Protein AF-A0A9Q5WB78-F1 (afdb_monomer)

Structure (mmCIF, N/CA/C/O backbone):
data_AF-A0A9Q5WB78-F1
#
_entry.id   AF-A0A9Q5WB78-F1
#
loop_
_atom_site.group_PDB
_atom_site.id
_atom_site.type_symbol
_atom_site.label_atom_id
_atom_site.label_alt_id
_atom_site.label_comp_id
_atom_site.label_asym_id
_atom_site.label_entity_id
_atom_site.label_seq_id
_atom_site.pdbx_PDB_ins_code
_atom_site.Cartn_x
_atom_site.Cartn_y
_atom_site.Cartn_z
_atom_site.occupancy
_atom_site.B_iso_or_equiv
_atom_site.auth_seq_id
_atom_site.auth_comp_id
_atom_site.auth_asym_id
_atom_site.auth_atom_id
_atom_site.pdbx_PDB_model_num
ATOM 1 N N . GLU A 1 1 ? 43.953 3.027 -68.899 1.00 58.19 1 GLU A N 1
ATOM 2 C CA . GLU A 1 1 ? 44.060 1.633 -69.365 1.00 58.19 1 GLU A CA 1
ATOM 3 C C . GLU A 1 1 ? 43.853 0.722 -68.166 1.00 58.19 1 GLU A C 1
ATOM 5 O O . GLU A 1 1 ? 44.467 0.975 -67.131 1.00 58.19 1 GLU A O 1
ATOM 10 N N . VAL A 1 2 ? 42.941 -0.249 -68.250 1.00 65.06 2 VAL A N 1
ATOM 11 C CA . VAL A 1 2 ? 42.710 -1.210 -67.164 1.00 65.06 2 VAL A CA 1
ATOM 12 C C . VAL A 1 2 ? 43.065 -2.607 -67.658 1.00 65.06 2 VAL A C 1
ATOM 14 O O . VAL A 1 2 ? 42.627 -3.029 -68.724 1.00 65.06 2 VAL A O 1
ATOM 17 N N . SER A 1 3 ? 43.889 -3.309 -66.881 1.00 72.62 3 SER A N 1
ATOM 18 C CA . SER A 1 3 ? 44.459 -4.609 -67.235 1.00 72.62 3 SER A CA 1
ATOM 19 C C . SER A 1 3 ? 44.149 -5.649 -66.162 1.00 72.62 3 SER A C 1
ATOM 21 O O . SER A 1 3 ? 44.324 -5.392 -64.969 1.00 72.62 3 SER A O 1
ATOM 23 N N . ILE A 1 4 ? 43.743 -6.850 -66.575 1.00 73.50 4 ILE A N 1
ATOM 24 C CA . ILE A 1 4 ? 43.536 -7.992 -65.676 1.00 73.50 4 ILE A CA 1
ATOM 25 C C . ILE A 1 4 ? 44.743 -8.920 -65.774 1.00 73.50 4 ILE A C 1
ATOM 27 O O . ILE A 1 4 ? 45.166 -9.291 -66.868 1.00 73.50 4 ILE A O 1
ATOM 31 N N . ARG A 1 5 ? 45.284 -9.337 -64.624 1.00 77.38 5 ARG A N 1
ATOM 32 C CA . ARG A 1 5 ? 46.349 -10.343 -64.574 1.00 77.38 5 ARG A CA 1
ATOM 33 C C . ARG A 1 5 ? 45.758 -11.754 -64.651 1.00 77.38 5 ARG A C 1
ATOM 35 O O . ARG A 1 5 ? 45.180 -12.234 -63.678 1.00 77.38 5 ARG A O 1
ATOM 42 N N . GLU A 1 6 ? 45.982 -12.441 -65.765 1.00 75.50 6 GLU A N 1
ATOM 43 C CA . GLU A 1 6 ? 45.670 -13.862 -65.969 1.00 75.50 6 GLU A CA 1
ATOM 44 C C . GLU A 1 6 ? 46.955 -14.624 -66.310 1.00 75.50 6 GLU A C 1
ATOM 46 O O . GLU A 1 6 ? 47.695 -14.232 -67.209 1.00 75.50 6 GLU A O 1
ATOM 51 N N . ASN A 1 7 ? 47.242 -15.721 -65.596 1.00 67.44 7 ASN A N 1
ATOM 52 C CA . ASN A 1 7 ? 48.352 -16.639 -65.906 1.00 67.44 7 ASN A CA 1
ATOM 53 C C . ASN A 1 7 ? 49.697 -15.943 -66.197 1.00 67.44 7 ASN A C 1
ATOM 55 O O . ASN A 1 7 ? 50.371 -16.236 -67.179 1.00 67.44 7 ASN A O 1
ATOM 59 N N . ASN A 1 8 ? 50.091 -15.011 -65.324 1.00 78.44 8 ASN A N 1
ATOM 60 C CA . ASN A 1 8 ? 51.334 -14.237 -65.437 1.00 78.44 8 ASN A CA 1
ATOM 61 C C . ASN A 1 8 ? 51.421 -13.282 -66.650 1.00 78.44 8 ASN A C 1
ATOM 63 O O . ASN A 1 8 ? 52.498 -12.764 -66.929 1.00 78.44 8 ASN A O 1
ATOM 67 N N . SER A 1 9 ? 50.292 -13.004 -67.306 1.00 74.44 9 SER A N 1
ATOM 68 C CA . SER A 1 9 ? 50.133 -12.018 -68.382 1.00 74.44 9 SER A CA 1
ATOM 69 C C . SER A 1 9 ? 49.067 -10.978 -68.018 1.00 74.44 9 SER A C 1
ATOM 71 O O . SER A 1 9 ? 48.211 -11.241 -67.171 1.00 74.44 9 SER A O 1
ATOM 73 N N . PHE A 1 10 ? 49.135 -9.792 -68.623 1.00 77.12 10 PHE A N 1
ATOM 74 C CA . PHE A 1 10 ? 48.102 -8.763 -68.509 1.00 77.12 10 PHE A CA 1
ATOM 75 C C . PHE A 1 10 ? 47.268 -8.755 -69.789 1.00 77.12 10 PHE A C 1
ATOM 77 O O . PHE A 1 10 ? 47.827 -8.689 -70.881 1.00 77.12 10 PHE A O 1
ATOM 84 N N . ARG A 1 11 ? 45.944 -8.853 -69.649 1.00 74.88 11 ARG A N 1
ATOM 85 C CA . ARG A 1 11 ? 44.990 -8.676 -70.747 1.00 74.88 11 ARG A CA 1
ATOM 86 C C . ARG A 1 11 ? 44.296 -7.326 -70.570 1.00 74.88 11 ARG A C 1
ATOM 88 O O . ARG A 1 11 ? 43.729 -7.079 -69.502 1.00 74.88 11 ARG A O 1
ATOM 95 N N . GLU A 1 12 ? 44.343 -6.491 -71.603 1.00 69.19 12 GLU A N 1
ATOM 96 C CA . GLU A 1 12 ? 43.569 -5.250 -71.679 1.00 69.19 12 GLU A CA 1
ATOM 97 C C . GLU A 1 12 ? 42.070 -5.553 -71.774 1.00 69.19 12 GLU A C 1
ATOM 99 O O . GLU A 1 12 ? 41.649 -6.539 -72.383 1.00 69.19 12 GLU A O 1
ATOM 104 N N . VAL A 1 13 ? 41.263 -4.706 -71.144 1.00 70.44 13 VAL A N 1
ATOM 105 C CA . VAL A 1 13 ? 39.804 -4.818 -71.150 1.00 70.44 13 VAL A CA 1
ATOM 106 C C . VAL A 1 13 ? 39.237 -3.607 -71.883 1.00 70.44 13 VAL A C 1
ATOM 108 O O . VAL A 1 13 ? 39.382 -2.480 -71.415 1.00 70.44 13 VAL A O 1
ATOM 111 N N . GLU A 1 14 ? 38.613 -3.850 -73.036 1.00 63.12 14 GLU A N 1
ATOM 112 C CA . GLU A 1 14 ? 38.149 -2.803 -73.961 1.00 63.12 14 GLU A CA 1
ATOM 113 C C . GLU A 1 14 ? 36.887 -2.065 -73.474 1.00 63.12 14 GLU A C 1
ATOM 115 O O . GLU A 1 14 ? 36.711 -0.891 -73.791 1.00 63.12 14 GLU A O 1
ATOM 120 N N . ASP A 1 15 ? 36.043 -2.712 -72.659 1.00 67.25 15 ASP A N 1
ATOM 121 C CA . ASP A 1 15 ? 34.836 -2.122 -72.062 1.00 67.25 15 ASP A CA 1
ATOM 122 C C . ASP A 1 15 ? 34.875 -2.265 -70.531 1.00 67.25 15 ASP A C 1
ATOM 124 O O . ASP A 1 15 ? 34.580 -3.324 -69.970 1.00 67.25 15 ASP A O 1
ATOM 128 N N . PHE A 1 16 ? 35.328 -1.206 -69.850 1.00 69.19 16 PHE A N 1
ATOM 129 C CA . PHE A 1 16 ? 35.491 -1.169 -68.389 1.00 69.19 16 PHE A CA 1
ATOM 130 C C . PHE A 1 16 ? 34.391 -0.378 -67.674 1.00 69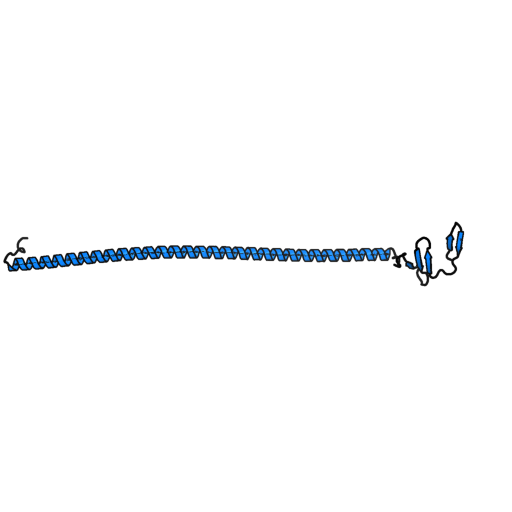.19 16 PHE A C 1
ATOM 132 O O . PHE A 1 16 ? 34.508 -0.103 -66.481 1.00 69.19 16 PHE A O 1
ATOM 139 N N . ALA A 1 17 ? 33.323 -0.002 -68.382 1.00 77.44 17 ALA A N 1
ATOM 140 C CA . ALA A 1 17 ? 32.218 0.752 -67.799 1.00 77.44 17 ALA A CA 1
ATOM 141 C C . ALA A 1 17 ? 31.623 0.011 -66.588 1.00 77.44 17 ALA A C 1
ATOM 143 O O . ALA A 1 17 ? 31.392 0.594 -65.528 1.00 77.44 17 ALA A O 1
ATOM 144 N N . THR A 1 18 ? 31.454 -1.308 -66.703 1.00 84.88 18 THR A N 1
ATOM 145 C CA . THR A 1 18 ? 31.019 -2.170 -65.601 1.00 84.88 18 THR A CA 1
ATOM 146 C C . THR A 1 18 ? 31.697 -3.533 -65.706 1.00 84.88 18 THR A C 1
ATOM 148 O O . THR A 1 18 ? 31.471 -4.273 -66.660 1.00 84.88 18 THR A O 1
ATOM 151 N N . TRP A 1 19 ? 32.510 -3.899 -64.714 1.00 87.25 19 TRP A N 1
ATOM 152 C CA . TRP A 1 19 ? 33.285 -5.142 -64.718 1.00 87.25 19 TRP A CA 1
ATOM 153 C C . TRP A 1 19 ? 33.081 -5.952 -63.434 1.00 87.25 19 TRP A C 1
ATOM 155 O O . TRP A 1 19 ? 33.259 -5.442 -62.332 1.00 87.25 19 TRP A O 1
ATOM 165 N N . THR A 1 20 ? 32.760 -7.242 -63.558 1.00 89.50 20 THR A N 1
ATOM 166 C CA . THR A 1 20 ? 32.646 -8.162 -62.412 1.00 89.50 20 THR A CA 1
ATOM 167 C C . THR A 1 20 ? 33.865 -9.071 -62.338 1.00 89.50 20 THR A C 1
ATOM 169 O O . THR A 1 20 ? 34.170 -9.787 -63.289 1.00 89.50 20 THR A O 1
ATOM 172 N N . SER A 1 21 ? 34.542 -9.088 -61.188 1.00 85.38 21 SER A N 1
ATOM 173 C CA . SER A 1 21 ? 35.706 -9.946 -60.956 1.00 85.38 21 SER A CA 1
ATOM 174 C C . SER A 1 21 ? 35.314 -11.430 -60.956 1.00 85.38 21 SER A C 1
ATOM 176 O O . SER A 1 21 ? 34.596 -11.850 -60.046 1.00 85.38 21 SER A O 1
ATOM 178 N N . PRO A 1 22 ? 35.841 -12.273 -61.867 1.00 84.38 22 PRO A N 1
ATOM 179 C CA . PRO A 1 22 ? 35.489 -13.698 -61.921 1.00 84.38 22 PRO A CA 1
ATOM 180 C C . PRO A 1 22 ? 35.917 -14.499 -60.683 1.00 84.38 22 PRO A C 1
ATOM 182 O O . PRO A 1 22 ? 35.363 -15.557 -60.404 1.00 84.38 22 PRO A O 1
ATOM 185 N N . ARG A 1 23 ? 36.923 -14.014 -59.940 1.00 86.94 23 ARG A N 1
ATOM 186 C CA . ARG A 1 23 ? 37.455 -14.698 -58.747 1.00 86.94 23 ARG A CA 1
ATOM 187 C C . ARG A 1 23 ? 36.744 -14.305 -57.458 1.00 86.94 23 ARG A C 1
ATOM 189 O O . ARG A 1 23 ? 36.691 -15.110 -56.537 1.00 86.94 23 ARG A O 1
ATOM 196 N N . LEU A 1 24 ? 36.278 -13.060 -57.376 1.00 87.50 24 LEU A N 1
ATOM 197 C CA . LEU A 1 24 ? 35.715 -12.475 -56.156 1.00 87.50 24 LEU A CA 1
ATOM 198 C C . LEU A 1 24 ? 34.200 -12.264 -56.244 1.00 87.50 24 LEU A C 1
ATOM 200 O O . LEU A 1 24 ? 33.562 -12.043 -55.221 1.00 87.50 24 LEU A O 1
ATOM 204 N N . ASN A 1 25 ? 33.633 -12.312 -57.451 1.00 90.25 25 ASN A N 1
ATOM 205 C CA . ASN A 1 25 ? 32.236 -12.003 -57.745 1.00 90.25 25 ASN A CA 1
ATOM 206 C C . ASN A 1 25 ? 31.786 -10.609 -57.253 1.00 90.25 25 ASN A C 1
ATOM 208 O O . ASN A 1 25 ? 30.611 -10.393 -56.975 1.00 90.25 25 ASN A O 1
ATOM 212 N N . ILE A 1 26 ? 32.728 -9.668 -57.136 1.00 93.25 26 ILE A N 1
ATOM 213 C CA . ILE A 1 26 ? 32.467 -8.252 -56.846 1.00 93.25 26 ILE A CA 1
ATOM 214 C C . ILE A 1 26 ? 32.398 -7.467 -58.155 1.00 93.25 26 ILE A C 1
ATOM 216 O O . ILE A 1 26 ? 33.165 -7.745 -59.083 1.00 93.25 26 ILE A O 1
ATOM 220 N N . ARG A 1 27 ? 31.498 -6.488 -58.229 1.00 91.75 27 ARG A N 1
ATOM 221 C CA . ARG A 1 27 ? 31.286 -5.653 -59.419 1.00 91.75 27 ARG A CA 1
ATOM 222 C C . ARG A 1 27 ? 31.897 -4.273 -59.215 1.00 91.75 27 ARG A C 1
ATOM 224 O O . ARG A 1 27 ? 31.618 -3.627 -58.217 1.00 91.75 27 ARG A O 1
ATOM 231 N N . PHE A 1 28 ? 32.696 -3.828 -60.169 1.00 90.88 28 PHE A N 1
ATOM 232 C CA . PHE A 1 28 ? 33.271 -2.493 -60.265 1.00 90.88 28 PHE A CA 1
ATOM 233 C C . PHE A 1 28 ? 32.486 -1.717 -61.322 1.00 90.88 28 PHE A C 1
ATOM 235 O O . PHE A 1 28 ? 32.337 -2.189 -62.448 1.00 90.88 28 PHE A O 1
ATOM 242 N N . ASP A 1 29 ? 31.967 -0.556 -60.958 1.00 90.44 29 ASP A N 1
ATOM 243 C CA . ASP A 1 29 ? 31.220 0.343 -61.829 1.00 90.44 29 ASP A CA 1
ATOM 244 C C . ASP A 1 29 ? 31.985 1.667 -61.932 1.00 90.44 29 ASP A C 1
ATOM 246 O O . ASP A 1 29 ? 32.257 2.316 -60.920 1.00 90.44 29 ASP A O 1
ATOM 250 N N . MET A 1 30 ? 32.394 2.009 -63.152 1.00 86.00 30 MET A N 1
ATOM 251 C CA . MET A 1 30 ? 33.148 3.218 -63.501 1.00 86.00 30 MET A CA 1
ATOM 252 C C . MET A 1 30 ? 32.373 4.065 -64.525 1.00 86.00 30 MET A C 1
ATOM 254 O O . MET A 1 30 ? 32.968 4.871 -65.233 1.00 86.00 30 MET A O 1
ATOM 258 N N . THR A 1 31 ? 31.054 3.859 -64.651 1.00 84.50 31 THR A N 1
ATOM 259 C CA . THR A 1 31 ? 30.195 4.615 -65.584 1.00 84.50 31 THR A CA 1
ATOM 260 C C . THR A 1 31 ? 30.050 6.094 -65.213 1.00 84.50 31 THR A C 1
ATOM 262 O O . THR A 1 31 ? 29.768 6.914 -66.087 1.00 84.50 31 THR A O 1
ATOM 265 N N . GLY A 1 32 ? 30.219 6.430 -63.931 1.00 80.62 32 GLY A N 1
ATOM 266 C CA . GLY A 1 32 ? 30.168 7.793 -63.401 1.00 80.62 32 GLY A CA 1
ATOM 267 C C . GLY A 1 32 ? 31.544 8.378 -63.074 1.00 80.62 32 GLY A C 1
ATOM 268 O O . GLY A 1 32 ? 32.579 7.801 -63.392 1.00 80.62 32 GLY A O 1
ATOM 269 N N . ASP A 1 33 ? 31.546 9.518 -62.379 1.00 83.56 33 ASP A N 1
ATOM 270 C CA . ASP A 1 33 ? 32.774 10.241 -62.005 1.00 83.56 33 ASP A CA 1
ATOM 271 C C . ASP A 1 33 ? 33.597 9.542 -60.901 1.00 83.56 33 ASP A C 1
ATOM 273 O O . ASP A 1 33 ? 34.767 9.866 -60.692 1.00 83.56 33 ASP A O 1
ATOM 277 N N . GLU A 1 34 ? 33.010 8.570 -60.193 1.00 86.00 34 GLU A N 1
ATOM 278 C CA . GLU A 1 34 ? 33.641 7.831 -59.095 1.00 86.00 34 GLU A CA 1
ATOM 279 C C . GLU A 1 34 ? 33.535 6.313 -59.292 1.00 86.00 34 GLU A C 1
ATOM 281 O O . GLU A 1 34 ? 32.521 5.800 -59.766 1.00 86.00 34 GLU A O 1
ATOM 286 N N . LEU A 1 35 ? 34.561 5.577 -58.850 1.00 87.88 35 LEU A N 1
ATOM 287 C CA . LEU A 1 35 ? 34.523 4.116 -58.797 1.00 87.88 35 LEU A CA 1
ATOM 288 C C . LEU A 1 35 ? 33.561 3.642 -57.701 1.00 87.88 35 LEU A C 1
ATOM 290 O O . LEU A 1 35 ? 33.792 3.879 -56.513 1.00 87.88 35 LEU A O 1
ATOM 294 N N . VAL A 1 36 ? 32.548 2.870 -58.087 1.00 91.00 36 VAL A N 1
ATOM 295 C CA . VAL A 1 36 ? 31.631 2.200 -57.163 1.00 91.00 36 VAL A CA 1
ATOM 296 C C . VAL A 1 36 ? 31.886 0.697 -57.184 1.00 91.00 36 VAL A C 1
ATOM 298 O O . VAL A 1 36 ? 31.917 0.072 -58.240 1.00 91.00 36 VAL A O 1
ATOM 301 N N . ILE A 1 37 ? 32.064 0.090 -56.012 1.00 92.44 37 ILE A N 1
ATOM 302 C CA . ILE A 1 37 ? 32.266 -1.358 -55.882 1.00 92.44 37 ILE A CA 1
ATOM 303 C C . ILE A 1 37 ? 31.019 -1.962 -55.240 1.00 92.44 37 ILE A C 1
ATOM 305 O O . ILE A 1 37 ? 30.484 -1.398 -54.288 1.00 92.44 37 ILE A O 1
ATOM 309 N N . TYR A 1 38 ? 30.563 -3.108 -55.733 1.00 93.81 38 TYR A N 1
ATOM 310 C CA . TYR A 1 38 ? 29.444 -3.866 -55.186 1.00 93.81 38 TYR A CA 1
ATOM 311 C C . TYR A 1 38 ? 29.884 -5.266 -54.757 1.00 93.81 38 TYR A C 1
ATOM 313 O O . TYR A 1 38 ? 30.649 -5.935 -55.458 1.00 93.81 38 TYR A O 1
ATOM 321 N N . TYR A 1 39 ? 29.380 -5.711 -53.611 1.00 94.19 39 TYR A N 1
ATOM 322 C CA . TYR A 1 39 ? 29.520 -7.065 -53.089 1.00 94.19 39 TYR A CA 1
ATOM 323 C C . TYR A 1 39 ? 28.761 -8.082 -53.959 1.00 94.19 39 TYR A C 1
ATOM 325 O O . TYR A 1 39 ? 27.903 -7.695 -54.759 1.00 94.19 39 TYR A O 1
ATOM 333 N N . PRO A 1 40 ? 29.025 -9.394 -53.793 1.00 95.31 40 PRO A N 1
ATOM 334 C CA . PRO A 1 40 ? 28.307 -10.439 -54.525 1.00 95.31 40 PRO A CA 1
ATOM 335 C C . PRO A 1 40 ? 26.791 -10.451 -54.273 1.00 95.31 40 PRO A C 1
ATOM 337 O O . PRO A 1 40 ? 26.040 -10.952 -55.104 1.00 95.31 40 PRO A O 1
ATOM 340 N N . ASP A 1 41 ? 26.338 -9.901 -53.143 1.00 94.31 41 ASP A N 1
ATOM 341 C CA . ASP A 1 41 ? 24.919 -9.730 -52.798 1.00 94.31 41 ASP A CA 1
ATOM 342 C C . ASP A 1 41 ? 24.276 -8.486 -53.449 1.00 94.31 41 ASP A C 1
ATOM 344 O O . ASP A 1 41 ? 23.085 -8.233 -53.277 1.00 94.31 41 ASP A O 1
ATOM 348 N N . GLY A 1 42 ? 25.056 -7.715 -54.214 1.00 90.69 42 GLY A N 1
ATOM 349 C CA . GLY A 1 42 ? 24.628 -6.497 -54.891 1.00 90.69 42 GLY A CA 1
ATOM 350 C C . GLY A 1 42 ? 24.678 -5.233 -54.030 1.00 90.69 42 GLY A C 1
ATOM 351 O O . GLY A 1 42 ? 24.370 -4.160 -54.551 1.00 90.69 42 GLY A O 1
ATOM 352 N N . SER A 1 43 ? 25.077 -5.316 -52.758 1.00 94.25 43 SER A N 1
ATOM 353 C CA . SER A 1 43 ? 25.239 -4.146 -51.888 1.00 94.25 43 SER A CA 1
ATOM 354 C C . SER A 1 43 ? 26.498 -3.349 -52.245 1.00 94.25 43 SER A C 1
ATOM 356 O O . SER A 1 43 ? 27.494 -3.908 -52.698 1.00 94.25 43 SER A O 1
ATOM 358 N N . ARG A 1 44 ? 26.472 -2.020 -52.089 1.00 93.44 44 ARG A N 1
ATOM 359 C CA . ARG A 1 44 ? 27.628 -1.152 -52.372 1.00 93.44 44 ARG A CA 1
ATOM 360 C C . ARG A 1 44 ? 28.652 -1.240 -51.236 1.00 93.44 44 ARG A C 1
ATOM 362 O O . ARG A 1 44 ? 28.289 -1.223 -50.063 1.00 93.44 44 ARG A O 1
ATOM 369 N N . PHE A 1 45 ? 29.933 -1.267 -51.582 1.00 93.25 45 PHE A N 1
ATOM 370 C CA . PHE A 1 45 ? 31.022 -1.083 -50.633 1.00 93.25 45 PHE A CA 1
ATOM 371 C C . PHE A 1 45 ? 30.975 0.335 -50.074 1.00 93.25 45 PHE A C 1
ATOM 373 O O . PHE A 1 45 ? 31.062 1.315 -50.814 1.00 93.25 45 PHE A O 1
ATOM 380 N N . LEU A 1 46 ? 30.864 0.419 -48.755 1.00 91.81 46 LEU A N 1
ATOM 381 C CA . LEU A 1 46 ? 30.981 1.666 -48.023 1.00 91.81 46 LEU A CA 1
ATOM 382 C C . LEU A 1 46 ? 32.458 2.025 -47.850 1.00 91.81 46 LEU A C 1
ATOM 384 O O . LEU A 1 46 ? 33.300 1.164 -47.574 1.00 91.81 46 LEU A O 1
ATOM 388 N N . SER A 1 47 ? 32.771 3.306 -47.989 1.00 90.25 47 SER A N 1
ATOM 389 C CA . SER A 1 47 ? 34.072 3.856 -47.628 1.00 90.25 47 SER A CA 1
ATOM 390 C C . SER A 1 47 ? 34.320 3.727 -46.115 1.00 90.25 47 SER A C 1
ATOM 392 O O . SER A 1 47 ? 33.372 3.619 -45.329 1.00 90.25 47 SER A O 1
ATOM 394 N N . PRO A 1 48 ? 35.584 3.793 -45.655 1.00 91.12 48 PRO A N 1
ATOM 395 C CA . PRO A 1 48 ? 35.893 3.779 -44.224 1.00 91.12 48 PRO A CA 1
ATOM 396 C C . PRO A 1 48 ? 35.154 4.861 -43.420 1.00 91.12 48 PRO A C 1
ATOM 398 O O . PRO A 1 48 ? 34.778 4.628 -42.274 1.00 91.12 48 PRO A O 1
ATOM 401 N N . VAL A 1 49 ? 34.913 6.027 -44.031 1.00 94.31 49 VAL A N 1
ATOM 402 C CA . VAL A 1 49 ? 34.171 7.138 -43.417 1.00 94.31 49 VAL A CA 1
ATOM 403 C C . VAL A 1 49 ? 32.689 6.785 -43.268 1.00 94.31 49 VAL A C 1
ATOM 405 O O . VAL A 1 49 ? 32.128 6.956 -42.190 1.00 94.31 49 VAL A O 1
ATOM 408 N N . GLU A 1 50 ? 32.057 6.235 -44.307 1.00 93.19 50 GLU A N 1
ATOM 409 C CA . GLU A 1 50 ? 30.651 5.807 -44.250 1.00 93.19 50 GLU A CA 1
ATOM 410 C C . GLU A 1 50 ? 30.430 4.678 -43.233 1.00 93.19 50 GLU A C 1
ATOM 412 O O . GLU A 1 50 ? 29.455 4.716 -42.482 1.00 93.19 50 GLU A O 1
ATOM 417 N N . LEU A 1 51 ? 31.355 3.713 -43.150 1.00 93.19 51 LEU A N 1
ATOM 418 C CA . LEU A 1 51 ? 31.322 2.654 -42.135 1.00 93.19 51 LEU A CA 1
ATOM 419 C C . LEU A 1 51 ? 31.413 3.218 -40.715 1.00 93.19 51 LEU A C 1
ATOM 421 O O . LEU A 1 51 ? 30.672 2.780 -39.835 1.00 93.19 51 LEU A O 1
ATOM 425 N N . SER A 1 52 ? 32.305 4.190 -40.493 1.00 95.31 52 SER A N 1
ATOM 426 C CA . SER A 1 52 ? 32.433 4.861 -39.197 1.00 95.31 52 SER A CA 1
ATOM 427 C C . SER A 1 52 ? 31.137 5.577 -38.821 1.00 95.31 52 SER A C 1
ATOM 429 O O . SER A 1 52 ? 30.619 5.355 -37.730 1.00 95.31 52 SER A O 1
ATOM 431 N N . ASN A 1 53 ? 30.567 6.356 -39.745 1.00 95.50 53 ASN A N 1
ATOM 432 C CA . ASN A 1 53 ? 29.321 7.088 -39.515 1.00 95.50 53 ASN A CA 1
ATOM 433 C C . ASN A 1 53 ? 28.158 6.144 -39.173 1.00 95.50 53 ASN A C 1
ATOM 435 O O . ASN A 1 53 ? 27.389 6.419 -38.253 1.00 95.50 53 ASN A O 1
ATOM 439 N N . TYR A 1 54 ? 28.039 5.014 -39.881 1.00 94.38 54 TYR A N 1
ATOM 440 C CA . TYR A 1 54 ? 27.008 4.014 -39.596 1.00 94.38 54 TYR A CA 1
ATOM 441 C C . TYR A 1 54 ? 27.192 3.396 -38.205 1.00 94.38 54 TYR A C 1
ATOM 443 O O . TYR A 1 54 ? 26.249 3.344 -37.417 1.00 94.38 54 TYR A O 1
ATOM 451 N N . ALA A 1 55 ? 28.421 3.001 -37.861 1.00 94.88 55 ALA A N 1
ATOM 452 C CA . ALA A 1 55 ? 28.728 2.432 -36.553 1.00 94.88 55 ALA A CA 1
ATOM 453 C C . ALA A 1 55 ? 28.469 3.424 -35.403 1.00 94.88 55 ALA A C 1
ATOM 455 O O . ALA A 1 55 ? 28.000 3.027 -34.334 1.00 94.88 55 ALA A O 1
ATOM 456 N N . GLU A 1 56 ? 28.761 4.712 -35.598 1.00 96.62 56 GLU A N 1
ATOM 457 C CA . GLU A 1 56 ? 28.446 5.771 -34.634 1.00 96.62 56 GLU A CA 1
ATOM 458 C C . GLU A 1 56 ? 26.937 5.986 -34.497 1.00 96.62 56 GLU A C 1
ATOM 460 O O . GLU A 1 56 ? 26.432 6.076 -33.376 1.00 96.62 56 GLU A O 1
ATOM 465 N N . GLN A 1 57 ? 26.201 5.991 -35.610 1.00 96.25 57 GLN A N 1
ATOM 466 C CA . GLN A 1 57 ? 24.745 6.113 -35.603 1.00 96.25 57 GLN A CA 1
ATOM 467 C C . GLN A 1 57 ? 24.081 4.941 -34.867 1.00 96.25 57 GLN A C 1
ATOM 469 O O . GLN A 1 57 ? 23.219 5.160 -34.016 1.00 96.25 57 GLN A O 1
ATOM 474 N N . GLU A 1 58 ? 24.499 3.703 -35.136 1.00 96.31 58 GLU A N 1
ATOM 475 C CA . GLU A 1 58 ? 23.990 2.523 -34.428 1.00 96.31 58 GLU A CA 1
ATOM 476 C C . GLU A 1 58 ? 24.289 2.580 -32.927 1.00 96.31 58 GLU A C 1
ATOM 478 O O . GLU A 1 58 ? 23.430 2.251 -32.103 1.00 96.31 58 GLU A O 1
ATOM 483 N N . ARG A 1 59 ? 25.495 3.025 -32.545 1.00 97.12 59 ARG A N 1
ATOM 484 C CA . ARG A 1 59 ? 25.854 3.224 -31.133 1.00 97.12 59 ARG A CA 1
ATOM 485 C C . ARG A 1 59 ? 24.954 4.258 -30.475 1.00 97.12 59 ARG A C 1
ATOM 487 O O . ARG A 1 59 ? 24.427 3.979 -29.400 1.00 97.12 59 ARG A O 1
ATOM 494 N N . PHE A 1 60 ? 24.740 5.394 -31.131 1.00 97.88 60 PHE A N 1
ATOM 495 C CA . PHE A 1 60 ? 23.872 6.455 -30.634 1.00 97.88 60 PHE A CA 1
ATOM 496 C C . PHE A 1 60 ? 22.430 5.971 -30.439 1.00 97.88 60 PHE A C 1
ATOM 498 O O . PHE A 1 60 ? 21.843 6.190 -29.381 1.00 97.88 60 PHE A O 1
ATOM 505 N N . LEU A 1 61 ? 21.869 5.250 -31.416 1.00 97.81 61 LEU A N 1
ATOM 506 C CA . LEU A 1 61 ? 20.521 4.682 -31.314 1.00 97.81 61 LEU A CA 1
ATOM 507 C C . LEU A 1 61 ? 20.414 3.684 -30.157 1.00 97.81 61 LEU A C 1
ATOM 509 O O . LEU A 1 61 ? 19.473 3.739 -29.369 1.00 97.81 61 LEU A O 1
ATOM 513 N N . LYS A 1 62 ? 21.410 2.807 -30.008 1.00 97.75 62 LYS A N 1
ATOM 514 C CA . LYS A 1 62 ? 21.455 1.824 -28.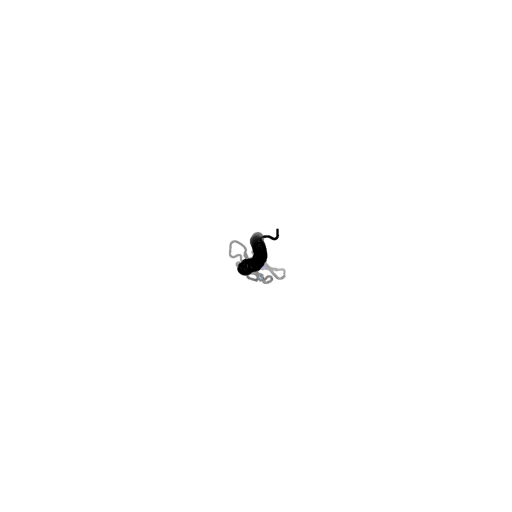922 1.00 97.75 62 LYS A CA 1
ATOM 515 C C . LYS A 1 62 ? 21.588 2.478 -27.547 1.00 97.75 62 LYS A C 1
ATOM 517 O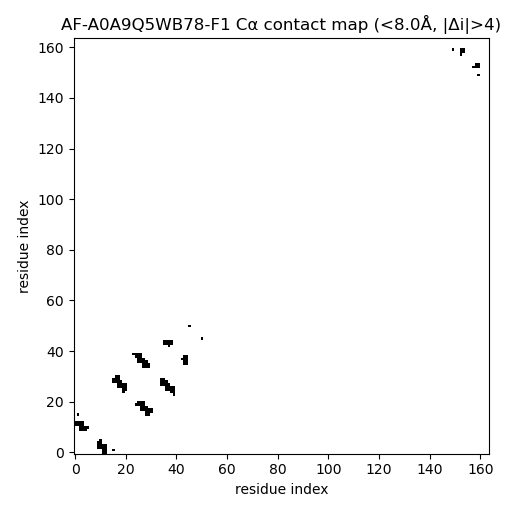 O . LYS A 1 62 ? 21.026 1.981 -26.572 1.00 97.75 62 LYS A O 1
ATOM 522 N N . GLU A 1 63 ? 22.342 3.565 -27.447 1.00 98.06 63 GLU A N 1
ATOM 523 C CA . GLU A 1 63 ? 22.475 4.339 -26.215 1.00 98.06 63 GLU A CA 1
ATOM 524 C C . GLU A 1 63 ? 21.171 5.067 -25.872 1.00 98.06 63 GLU A C 1
ATOM 526 O O . GLU A 1 63 ? 20.707 4.987 -24.734 1.00 98.06 63 GLU A O 1
ATOM 531 N N . GLN A 1 64 ? 20.516 5.667 -26.868 1.00 97.81 64 GLN A N 1
ATOM 532 C CA . GLN A 1 64 ? 19.199 6.279 -26.705 1.00 97.81 64 GLN A CA 1
ATOM 533 C C . GLN A 1 64 ? 18.150 5.252 -26.249 1.00 97.81 64 GLN A C 1
ATOM 535 O O . GLN A 1 64 ? 17.391 5.520 -25.317 1.00 97.81 64 GLN A O 1
ATOM 540 N N . GLU A 1 65 ? 18.129 4.058 -26.845 1.00 97.88 65 GLU A N 1
ATOM 541 C CA . GLU A 1 65 ? 17.220 2.980 -26.442 1.00 97.88 65 GLU A CA 1
ATOM 542 C C . GLU A 1 65 ? 17.465 2.548 -24.988 1.00 97.88 65 GLU A C 1
ATOM 544 O O . GLU A 1 65 ? 16.520 2.390 -24.211 1.00 97.88 65 GLU A O 1
ATOM 549 N N . ARG A 1 66 ? 18.736 2.404 -24.585 1.00 98.12 66 ARG A N 1
ATOM 550 C CA . ARG A 1 66 ? 19.100 2.086 -23.196 1.00 98.12 66 ARG A CA 1
ATOM 551 C C . ARG A 1 66 ? 18.630 3.160 -22.228 1.00 98.12 66 ARG A C 1
ATOM 553 O O . ARG A 1 66 ? 18.038 2.814 -21.208 1.00 98.12 66 ARG A O 1
ATOM 560 N N . PHE A 1 67 ? 18.841 4.428 -22.566 1.00 98.25 67 PHE A N 1
ATOM 561 C CA . PHE A 1 67 ? 18.401 5.554 -21.752 1.00 98.25 67 PHE A CA 1
ATOM 562 C C . PHE A 1 67 ? 16.876 5.563 -21.571 1.00 98.25 67 PHE A C 1
ATOM 564 O O . PHE A 1 67 ? 16.379 5.682 -20.451 1.00 98.25 67 PHE A O 1
ATOM 571 N N . LEU A 1 68 ? 16.116 5.359 -22.653 1.00 98.25 68 LEU A N 1
ATOM 572 C CA . LEU A 1 68 ? 14.653 5.280 -22.591 1.00 98.25 68 LEU A CA 1
ATOM 573 C C . LEU A 1 68 ? 14.177 4.099 -21.739 1.00 98.25 68 LEU A C 1
ATOM 575 O O . LEU A 1 68 ? 13.251 4.243 -20.938 1.00 98.25 68 LEU A O 1
ATOM 579 N N . LYS A 1 69 ? 14.826 2.938 -21.872 1.00 98.19 69 LYS A N 1
ATOM 580 C CA . LYS A 1 69 ? 14.519 1.752 -21.067 1.00 98.19 69 LYS A CA 1
ATOM 581 C C . LYS A 1 69 ? 14.802 1.981 -19.584 1.00 98.19 69 LYS A C 1
ATOM 583 O O . LYS A 1 69 ? 14.000 1.586 -18.742 1.00 98.19 69 LYS A O 1
ATOM 588 N N . GLU A 1 70 ? 15.916 2.626 -19.260 1.00 98.25 70 GLU A N 1
ATOM 589 C CA . GLU A 1 70 ? 16.262 2.966 -17.883 1.00 98.25 70 GLU A CA 1
ATOM 590 C C . GLU A 1 70 ? 15.259 3.958 -17.286 1.00 98.25 70 GLU A C 1
ATOM 592 O O . GLU A 1 70 ? 14.750 3.730 -16.190 1.00 98.25 70 GLU A O 1
ATOM 597 N N . GLN A 1 71 ? 14.871 4.990 -18.038 1.00 98.19 71 GLN A N 1
ATOM 598 C CA . GLN A 1 71 ? 13.842 5.935 -17.608 1.00 98.19 71 GLN A CA 1
ATOM 599 C C . GLN A 1 71 ? 12.487 5.246 -17.373 1.00 98.19 71 GLN A C 1
ATOM 601 O O . GLN A 1 71 ? 11.800 5.542 -16.393 1.00 98.19 71 GLN A O 1
ATOM 606 N N . ALA A 1 72 ? 12.093 4.322 -18.254 1.00 98.00 72 ALA A N 1
ATOM 607 C CA . ALA A 1 72 ? 10.865 3.549 -18.095 1.00 98.00 72 ALA A CA 1
ATOM 608 C C . ALA A 1 72 ? 10.909 2.663 -16.839 1.00 98.00 72 ALA A C 1
ATOM 610 O O . ALA A 1 72 ? 9.938 2.627 -16.082 1.00 98.00 72 ALA A O 1
ATOM 611 N N . ASN A 1 73 ? 12.045 2.009 -16.578 1.00 98.12 73 ASN A N 1
ATOM 612 C CA . ASN A 1 73 ? 12.243 1.206 -15.372 1.00 98.12 73 ASN A CA 1
ATOM 613 C C . ASN A 1 73 ? 12.164 2.061 -14.102 1.00 98.12 73 ASN A C 1
ATOM 615 O O . ASN A 1 73 ? 11.426 1.705 -13.188 1.00 98.12 73 ASN A O 1
ATOM 619 N N . GLN A 1 74 ? 12.834 3.217 -14.067 1.00 98.19 74 GLN A N 1
ATOM 620 C CA . GLN A 1 74 ? 12.780 4.130 -12.919 1.00 98.19 74 GLN A CA 1
ATOM 621 C C . GLN A 1 74 ? 11.347 4.596 -12.626 1.00 98.19 74 GLN A C 1
ATOM 623 O O . GLN A 1 74 ? 10.926 4.632 -11.471 1.00 98.19 74 GLN A O 1
ATOM 628 N N . ARG A 1 75 ? 10.559 4.910 -13.664 1.00 98.12 75 ARG A N 1
ATOM 629 C CA . ARG A 1 75 ? 9.138 5.264 -13.496 1.00 98.12 75 ARG A CA 1
ATOM 630 C C . ARG A 1 75 ? 8.320 4.097 -12.944 1.00 98.12 75 ARG A C 1
ATOM 632 O O . ARG A 1 75 ? 7.520 4.300 -12.035 1.00 98.12 75 ARG A O 1
ATOM 639 N N . ALA A 1 76 ? 8.540 2.886 -13.453 1.00 97.88 76 ALA A N 1
ATOM 640 C CA . ALA A 1 76 ? 7.849 1.693 -12.971 1.00 97.88 76 ALA A CA 1
ATOM 641 C C . ALA A 1 76 ? 8.192 1.377 -11.503 1.00 97.88 76 ALA A C 1
ATOM 643 O O . ALA A 1 76 ? 7.318 0.975 -10.735 1.00 97.88 76 ALA A O 1
ATOM 644 N N . GLU A 1 77 ? 9.443 1.579 -11.088 1.00 98.25 77 GLU A N 1
ATOM 645 C CA . GLU A 1 77 ? 9.869 1.426 -9.693 1.00 98.25 77 GLU A CA 1
ATOM 646 C C . GLU A 1 77 ? 9.237 2.481 -8.779 1.00 98.25 77 GLU A C 1
ATOM 648 O O . GLU A 1 77 ? 8.726 2.139 -7.709 1.00 98.25 77 GLU A O 1
ATOM 653 N N . GLN A 1 78 ? 9.194 3.744 -9.213 1.00 98.00 78 GLN A N 1
ATOM 654 C CA . GLN A 1 78 ? 8.510 4.813 -8.478 1.00 98.00 78 GLN A CA 1
ATOM 655 C C . GLN A 1 78 ? 7.019 4.512 -8.300 1.00 98.00 78 GLN A C 1
ATOM 657 O O . GLN A 1 78 ? 6.494 4.637 -7.194 1.00 98.00 78 GLN A O 1
ATOM 662 N N . GLU A 1 79 ? 6.338 4.064 -9.355 1.00 98.12 79 GLU A N 1
ATOM 663 C CA . GLU A 1 79 ? 4.921 3.701 -9.289 1.00 98.12 79 GLU A CA 1
ATOM 664 C C . GLU A 1 79 ? 4.676 2.533 -8.323 1.00 98.12 79 GLU A C 1
ATOM 666 O O . GLU A 1 79 ? 3.748 2.579 -7.510 1.00 98.12 79 GLU A O 1
ATOM 671 N N . ARG A 1 80 ? 5.537 1.506 -8.350 1.00 98.31 80 ARG A N 1
ATOM 672 C CA . ARG A 1 80 ? 5.472 0.386 -7.399 1.00 98.31 80 ARG A CA 1
ATOM 673 C C . ARG A 1 80 ? 5.654 0.852 -5.959 1.00 98.31 80 ARG A C 1
ATOM 675 O O . ARG A 1 80 ? 4.857 0.462 -5.111 1.00 98.31 80 ARG A O 1
ATOM 682 N N . SER A 1 81 ? 6.640 1.710 -5.702 1.00 98.06 81 SER A N 1
ATOM 683 C CA . SER A 1 81 ? 6.899 2.273 -4.372 1.00 98.06 81 SER A CA 1
ATOM 684 C C . SER A 1 81 ? 5.706 3.084 -3.850 1.00 98.06 81 SER A C 1
ATOM 686 O O . SER A 1 81 ? 5.259 2.892 -2.718 1.00 98.06 81 SER A O 1
ATOM 688 N N . LEU A 1 82 ? 5.101 3.924 -4.698 1.00 98.38 82 LEU A N 1
ATOM 689 C CA . LEU A 1 82 ? 3.897 4.683 -4.343 1.00 98.38 82 LEU A CA 1
ATOM 690 C C . LEU A 1 82 ? 2.706 3.767 -4.041 1.00 98.38 82 LEU A C 1
ATOM 692 O O . LEU A 1 82 ? 1.985 3.988 -3.066 1.00 98.38 82 LEU A O 1
ATOM 696 N N . LYS A 1 83 ? 2.506 2.722 -4.849 1.00 98.12 83 LYS A N 1
ATOM 697 C CA . LYS A 1 83 ? 1.445 1.733 -4.632 1.00 98.12 83 LYS A CA 1
ATOM 698 C C . LYS A 1 83 ? 1.646 0.965 -3.327 1.00 98.12 83 LYS A C 1
ATOM 700 O O . LYS A 1 83 ? 0.685 0.742 -2.595 1.00 98.12 83 LYS A O 1
ATOM 705 N N . GLU A 1 84 ? 2.879 0.583 -3.021 1.00 98.19 84 GLU A N 1
ATOM 706 C CA . GLU A 1 84 ? 3.218 -0.089 -1.771 1.00 98.19 84 GLU A CA 1
ATOM 707 C C . GLU A 1 84 ? 2.961 0.816 -0.561 1.00 98.19 84 GLU A C 1
ATOM 709 O O . GLU A 1 84 ? 2.291 0.401 0.384 1.00 98.19 84 GLU A O 1
ATOM 714 N N . GLN A 1 85 ? 3.373 2.085 -0.624 1.00 98.06 85 GLN A N 1
ATOM 715 C CA . GLN A 1 85 ? 3.089 3.057 0.432 1.00 98.06 85 GLN A CA 1
ATOM 716 C C . GLN A 1 85 ? 1.579 3.277 0.626 1.00 98.06 85 GLN A C 1
ATOM 718 O O . GLN A 1 85 ? 1.102 3.364 1.760 1.00 98.06 85 GLN A O 1
ATOM 723 N N . ALA A 1 86 ? 0.809 3.356 -0.462 1.00 97.88 86 ALA A N 1
ATOM 724 C CA . ALA A 1 86 ? -0.645 3.479 -0.394 1.00 97.88 86 ALA A CA 1
ATOM 725 C C . ALA A 1 86 ? -1.290 2.251 0.270 1.00 97.88 86 ALA A C 1
ATOM 727 O O . ALA A 1 86 ? -2.161 2.406 1.127 1.00 97.88 86 ALA A O 1
ATOM 728 N N . ASN A 1 87 ? -0.825 1.044 -0.066 1.00 98.06 87 ASN A N 1
ATOM 729 C CA . ASN A 1 87 ? -1.294 -0.193 0.556 1.00 98.06 87 ASN A CA 1
ATOM 730 C C . ASN A 1 87 ? -0.979 -0.235 2.057 1.00 98.06 87 ASN A C 1
ATOM 732 O O . ASN A 1 87 ? -1.870 -0.537 2.846 1.00 98.06 87 ASN A O 1
ATOM 736 N N . GLN A 1 88 ? 0.241 0.133 2.460 1.00 98.19 88 GLN A N 1
ATOM 737 C CA . GLN A 1 88 ? 0.628 0.193 3.875 1.00 98.19 88 GLN A CA 1
ATOM 738 C C . GLN A 1 88 ? -0.256 1.167 4.666 1.00 98.19 88 GLN A C 1
ATOM 740 O O . GLN A 1 88 ? -0.702 0.852 5.768 1.00 98.19 88 GLN A O 1
ATOM 745 N N . ARG A 1 89 ? -0.564 2.342 4.099 1.00 98.06 89 ARG A N 1
ATOM 746 C CA . ARG A 1 89 ? -1.485 3.305 4.727 1.00 98.06 89 ARG A CA 1
ATOM 747 C C . ARG A 1 89 ? -2.898 2.742 4.858 1.00 98.06 89 ARG A C 1
ATOM 749 O O . ARG A 1 89 ? -3.513 2.892 5.910 1.00 98.06 89 ARG A O 1
ATOM 756 N N . ALA A 1 90 ? -3.400 2.077 3.819 1.00 97.81 90 ALA A N 1
ATOM 757 C CA . ALA A 1 90 ? -4.720 1.456 3.847 1.00 97.81 90 ALA A CA 1
ATOM 758 C C . ALA A 1 90 ? -4.806 0.331 4.894 1.00 97.81 90 ALA A C 1
ATOM 760 O O . ALA A 1 90 ? -5.825 0.188 5.569 1.00 97.81 90 ALA A O 1
ATOM 761 N N . GLU A 1 91 ? -3.742 -0.453 5.059 1.00 98.25 91 GLU A N 1
ATOM 762 C CA . GLU A 1 91 ? -3.655 -1.501 6.077 1.00 98.25 91 GLU A CA 1
ATOM 763 C C . GLU A 1 91 ? -3.628 -0.917 7.496 1.00 98.25 91 GLU A C 1
ATOM 765 O O . GLU A 1 91 ? -4.401 -1.350 8.352 1.00 98.25 91 GLU A O 1
ATOM 770 N N . GLN A 1 92 ? -2.830 0.131 7.731 1.00 98.00 92 GLN A N 1
ATOM 771 C CA . GLN A 1 92 ? -2.822 0.851 9.009 1.00 98.00 92 GLN A CA 1
ATOM 772 C C . GLN A 1 92 ? -4.201 1.427 9.353 1.00 98.00 92 GLN A C 1
ATOM 774 O O . GLN A 1 92 ? -4.659 1.307 10.488 1.00 98.00 92 GLN A O 1
ATOM 779 N N . GLU A 1 93 ? -4.895 2.019 8.380 1.00 98.06 93 GLU A N 1
ATOM 780 C CA . GLU A 1 93 ? -6.241 2.555 8.591 1.00 98.06 93 GLU A CA 1
ATOM 781 C C . GLU A 1 93 ? -7.246 1.452 8.957 1.00 98.06 93 GLU A C 1
ATOM 783 O O . GLU A 1 93 ? -8.075 1.638 9.851 1.00 98.06 93 GLU A O 1
ATOM 788 N N . ARG A 1 94 ? -7.164 0.287 8.299 1.00 98.38 94 ARG A N 1
ATOM 789 C CA . ARG A 1 94 ? -8.002 -0.876 8.630 1.00 98.38 94 ARG A CA 1
ATOM 790 C C . ARG A 1 94 ? -7.746 -1.364 10.050 1.00 98.38 94 ARG A C 1
ATOM 792 O O . ARG A 1 94 ? -8.710 -1.558 10.786 1.00 98.38 94 ARG A O 1
ATOM 799 N N . LEU A 1 95 ? -6.481 -1.482 10.448 1.00 98.50 95 LEU A N 1
ATOM 800 C CA . LEU A 1 95 ? -6.109 -1.902 11.798 1.00 98.50 95 LEU A CA 1
ATOM 801 C C . LEU A 1 95 ? -6.639 -0.931 12.865 1.00 98.50 95 LEU A C 1
ATOM 803 O O . LEU A 1 95 ? -7.184 -1.358 13.881 1.00 98.50 95 LEU A O 1
ATOM 807 N N . LEU A 1 96 ? -6.539 0.380 12.624 1.00 98.38 96 LEU A N 1
ATOM 808 C CA . LEU A 1 96 ? -7.082 1.394 13.535 1.00 98.38 96 LEU A CA 1
ATOM 809 C C . LEU A 1 96 ? -8.609 1.315 13.644 1.00 98.38 96 LEU A C 1
ATOM 811 O O . LEU A 1 96 ? -9.153 1.421 14.745 1.00 98.38 96 LEU A O 1
ATOM 815 N N . LYS A 1 97 ? -9.308 1.106 12.522 1.00 97.94 97 LYS A N 1
ATOM 816 C CA . LYS A 1 97 ? -10.766 0.910 12.508 1.00 97.94 97 LYS A CA 1
ATOM 817 C C . LYS A 1 97 ? -11.174 -0.335 13.288 1.00 97.94 97 LYS A C 1
ATOM 819 O O . LYS A 1 97 ? -12.123 -0.273 14.065 1.00 97.94 97 LYS A O 1
ATOM 824 N N . GLU A 1 98 ? -10.451 -1.434 13.115 1.00 98.19 98 GLU A N 1
ATOM 825 C CA . GLU A 1 98 ? -10.700 -2.675 13.844 1.00 98.19 98 GLU A CA 1
ATOM 826 C C . GLU A 1 98 ? -10.468 -2.500 15.349 1.00 98.19 98 GLU A C 1
ATOM 828 O O . GLU A 1 98 ? -11.323 -2.867 16.154 1.00 98.19 98 GLU A O 1
ATOM 833 N N . GLN A 1 99 ? -9.378 -1.840 15.748 1.00 98.06 99 GLN A N 1
ATOM 834 C CA . GLN A 1 99 ? -9.117 -1.545 17.156 1.00 98.06 99 GLN A CA 1
ATOM 835 C C . GLN A 1 99 ? -10.202 -0.644 17.767 1.00 98.06 99 GLN A C 1
ATOM 837 O O . GLN A 1 99 ? -10.638 -0.870 18.899 1.00 98.06 99 GLN A O 1
ATOM 842 N N . ALA A 1 100 ? -10.653 0.377 17.035 1.00 97.75 100 ALA A N 1
ATOM 843 C CA . ALA A 1 100 ? -11.743 1.243 17.475 1.00 97.75 100 ALA A CA 1
ATOM 844 C C . ALA A 1 100 ? -13.058 0.463 17.627 1.00 97.75 100 ALA A C 1
ATOM 846 O O . ALA A 1 100 ? -13.782 0.669 18.602 1.00 97.75 100 ALA A O 1
ATOM 847 N N . HIS A 1 101 ? -13.339 -0.462 16.707 1.00 98.12 101 HIS A N 1
ATOM 848 C CA . HIS A 1 101 ? -14.503 -1.335 16.783 1.00 98.12 101 HIS A CA 1
ATOM 849 C C . HIS A 1 101 ? -14.456 -2.234 18.024 1.00 98.12 101 HIS A C 1
ATOM 851 O O . HIS A 1 101 ? -15.396 -2.213 18.814 1.00 98.12 101 HIS A O 1
ATOM 857 N N . GLN A 1 102 ? -13.335 -2.918 18.268 1.00 98.00 102 GLN A N 1
ATOM 858 C CA . GLN A 1 102 ? -13.156 -3.763 19.454 1.00 98.00 102 GLN A CA 1
ATOM 859 C C . GLN A 1 102 ? -13.333 -2.977 20.761 1.00 98.00 102 GLN A C 1
ATOM 861 O O . GLN A 1 102 ? -13.979 -3.453 21.693 1.00 98.00 102 GLN A O 1
ATOM 866 N N . ARG A 1 103 ? -12.802 -1.749 20.839 1.00 98.25 103 ARG A N 1
ATOM 867 C CA . ARG A 1 103 ? -13.005 -0.878 22.010 1.00 98.25 103 ARG A CA 1
ATOM 868 C C . ARG A 1 103 ? -14.474 -0.510 22.202 1.00 98.25 103 ARG A C 1
ATOM 870 O O . ARG A 1 103 ? -14.962 -0.555 23.327 1.00 98.25 103 ARG A O 1
ATOM 877 N N . ALA A 1 104 ? -15.177 -0.181 21.120 1.00 97.81 104 ALA A N 1
ATOM 878 C CA . ALA A 1 104 ? -16.600 0.129 21.179 1.00 97.81 104 ALA A CA 1
ATOM 879 C C . ALA A 1 104 ? -17.435 -1.085 21.626 1.00 97.81 104 ALA A C 1
ATOM 881 O O . ALA A 1 104 ? -18.389 -0.926 22.386 1.00 97.81 104 ALA A O 1
ATOM 882 N N . GLU A 1 105 ? -17.079 -2.296 21.196 1.00 98.25 105 GLU A N 1
ATOM 883 C CA . GLU A 1 105 ? -17.727 -3.527 21.660 1.00 98.25 105 GLU A CA 1
ATOM 884 C C . GLU A 1 105 ? -17.464 -3.795 23.146 1.00 98.25 105 GLU A C 1
ATOM 886 O O . GLU A 1 105 ? -18.404 -4.078 23.890 1.00 98.25 105 GLU A O 1
ATOM 891 N N . GLN A 1 106 ? -16.222 -3.629 23.610 1.00 98.00 106 GLN A N 1
ATOM 892 C CA . GLN A 1 106 ? -15.882 -3.752 25.032 1.00 98.00 106 GLN A CA 1
ATOM 893 C C . GLN A 1 106 ? -16.655 -2.748 25.893 1.00 98.00 106 GLN A C 1
ATOM 895 O O . GLN A 1 106 ? -17.192 -3.110 26.938 1.00 98.00 106 GLN A O 1
ATOM 900 N N . GLU A 1 107 ? -16.755 -1.494 25.450 1.00 97.94 107 GLU A N 1
ATOM 901 C CA . GLU A 1 107 ? -17.517 -0.465 26.157 1.00 97.94 107 GLU A CA 1
ATOM 902 C C . GLU A 1 107 ? -19.009 -0.819 26.234 1.00 97.94 107 GLU A C 1
ATOM 904 O O . GLU A 1 107 ? -19.622 -0.700 27.298 1.00 97.94 107 GLU A O 1
ATOM 909 N N . ARG A 1 108 ? -19.593 -1.315 25.134 1.00 98.25 108 ARG A N 1
ATOM 910 C CA . ARG A 1 108 ? -20.985 -1.790 25.116 1.00 98.25 108 ARG A CA 1
ATOM 911 C C . ARG A 1 108 ? -21.199 -2.939 26.093 1.00 98.25 108 ARG A C 1
ATOM 913 O O . ARG A 1 108 ? -22.156 -2.888 26.861 1.00 98.25 108 ARG A O 1
ATOM 920 N N . PHE A 1 109 ? -20.296 -3.915 26.109 1.00 98.31 109 PHE A N 1
ATOM 921 C CA . PHE A 1 109 ? -20.364 -5.046 27.029 1.00 98.31 109 PHE A CA 1
ATOM 922 C C . PHE A 1 109 ? -20.302 -4.601 28.498 1.00 98.31 109 PHE A C 1
ATOM 924 O O . PHE A 1 109 ? -21.120 -5.021 29.316 1.00 98.31 109 PHE A O 1
ATOM 931 N N . LEU A 1 110 ? -19.379 -3.695 28.838 1.00 98.38 110 LEU A N 1
ATOM 932 C CA . LEU A 1 110 ? -19.272 -3.148 30.194 1.00 98.38 110 L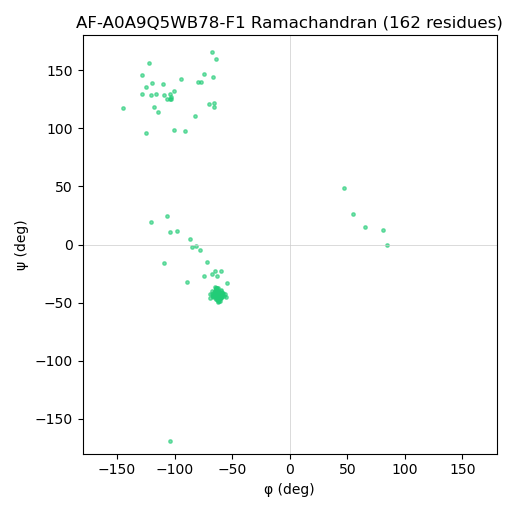EU A CA 1
ATOM 933 C C . LEU A 1 110 ? -20.524 -2.362 30.599 1.00 98.38 110 LEU A C 1
ATOM 935 O O . LEU A 1 110 ? -21.001 -2.492 31.727 1.00 98.38 110 LEU A O 1
ATOM 939 N N . LYS A 1 111 ? -21.082 -1.570 29.679 1.00 97.81 111 LYS A N 1
ATOM 940 C CA . LYS A 1 111 ? -22.323 -0.825 29.910 1.00 97.81 111 LYS A CA 1
ATOM 941 C C . LYS A 1 111 ? -23.506 -1.760 30.146 1.00 97.81 111 LYS A C 1
ATOM 943 O O . LYS A 1 111 ? -24.312 -1.511 31.039 1.00 97.81 111 LYS A O 1
ATOM 948 N N . GLU A 1 112 ? -23.601 -2.838 29.379 1.00 98.12 112 GLU A N 1
ATOM 949 C CA . GLU A 1 112 ? -24.641 -3.847 29.556 1.00 98.12 112 GLU A CA 1
ATOM 950 C C . GLU A 1 112 ? -24.515 -4.558 30.907 1.00 98.12 112 GLU A C 1
ATOM 952 O O . GLU A 1 112 ? -25.498 -4.663 31.638 1.00 98.12 112 GLU A O 1
ATOM 957 N N . GLN A 1 113 ? -23.299 -4.933 31.314 1.00 98.00 113 GLN A N 1
ATOM 958 C CA . GLN A 1 113 ? -23.060 -5.510 32.638 1.00 98.00 113 GLN A CA 1
ATOM 959 C C . GLN A 1 113 ? -23.436 -4.540 33.771 1.00 98.00 113 GLN A C 1
ATOM 961 O O . GLN A 1 113 ? -24.025 -4.947 34.775 1.00 98.00 113 GLN A O 1
ATOM 966 N N . ALA A 1 114 ? -23.106 -3.254 33.627 1.00 97.44 114 ALA A N 1
ATOM 967 C CA . ALA A 1 114 ? -23.473 -2.230 34.601 1.00 97.44 114 ALA A CA 1
ATOM 968 C C . ALA A 1 114 ? -24.998 -2.066 34.706 1.00 97.44 114 ALA A C 1
ATOM 970 O O . ALA A 1 114 ? -25.526 -1.996 35.816 1.00 97.44 114 ALA A O 1
ATOM 971 N N . ASN A 1 115 ? -25.708 -2.076 33.573 1.00 97.88 115 ASN A N 1
ATOM 972 C CA . ASN A 1 115 ? -27.169 -2.030 33.547 1.00 97.88 115 ASN A CA 1
ATOM 973 C C . ASN A 1 115 ? -27.787 -3.249 34.243 1.00 97.88 115 ASN A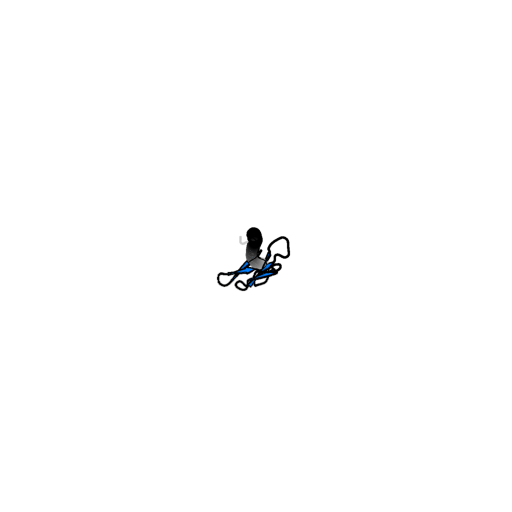 C 1
ATOM 975 O O . ASN A 1 115 ? -28.646 -3.073 35.102 1.00 97.88 115 ASN A O 1
ATOM 979 N N . GLN A 1 116 ? -27.303 -4.462 33.959 1.00 97.69 116 GLN A N 1
ATOM 980 C CA . GLN A 1 116 ? -27.783 -5.683 34.619 1.00 97.69 116 GLN A CA 1
ATOM 981 C C . GLN A 1 116 ? -27.600 -5.625 36.142 1.00 97.69 116 GLN A C 1
ATOM 983 O O . GLN A 1 116 ? -28.495 -6.001 36.896 1.00 97.69 116 GLN A O 1
ATOM 988 N N . ARG A 1 117 ? -26.455 -5.119 36.621 1.00 98.06 117 ARG A N 1
ATOM 989 C CA . ARG A 1 117 ? -26.221 -4.926 38.063 1.00 98.06 117 ARG A CA 1
ATOM 990 C C . ARG A 1 117 ? -27.180 -3.904 38.666 1.00 98.06 117 ARG A C 1
ATOM 992 O O . ARG A 1 117 ? -27.721 -4.147 39.740 1.00 98.06 117 ARG A O 1
ATOM 999 N N . ALA A 1 118 ? -27.415 -2.791 37.973 1.00 97.38 118 ALA A N 1
ATOM 1000 C CA . ALA A 1 118 ? -28.362 -1.775 38.420 1.00 97.38 118 ALA A CA 1
ATOM 1001 C C . ALA A 1 118 ? -29.803 -2.316 38.477 1.00 97.38 118 ALA A C 1
ATOM 1003 O O . ALA A 1 118 ? -30.546 -1.986 39.399 1.00 97.38 118 ALA A O 1
ATOM 1004 N N . GLU A 1 119 ? -30.202 -3.163 37.527 1.00 98.00 119 GLU A N 1
ATOM 1005 C CA . GLU A 1 119 ? -31.503 -3.843 37.539 1.00 98.00 119 GLU A CA 1
ATOM 1006 C C . GLU A 1 119 ? -31.627 -4.825 38.709 1.00 98.00 119 GLU A C 1
ATOM 1008 O O . GLU A 1 119 ? -32.630 -4.796 39.421 1.00 98.00 119 GLU A O 1
ATOM 1013 N N . GLN A 1 120 ? -30.595 -5.634 38.972 1.00 97.50 120 GLN A N 1
ATOM 1014 C CA . GLN A 1 120 ? -30.563 -6.531 40.134 1.00 97.50 120 GLN A CA 1
ATOM 1015 C C . GLN A 1 120 ? -30.668 -5.762 41.454 1.00 97.50 120 GLN A C 1
ATOM 1017 O O . GLN A 1 120 ? -31.424 -6.153 42.341 1.00 97.50 120 GLN A O 1
ATOM 1022 N N . GLU A 1 121 ? -29.942 -4.653 41.588 1.00 97.44 121 GLU A N 1
ATOM 1023 C CA . GLU A 1 121 ? -30.005 -3.811 42.782 1.00 97.44 121 GLU A CA 1
ATOM 1024 C C . GLU A 1 121 ? -31.404 -3.208 42.974 1.00 97.44 121 GLU A C 1
ATOM 1026 O O . GLU A 1 121 ? -31.939 -3.225 44.085 1.00 97.44 121 GLU A O 1
ATOM 1031 N N . ARG A 1 122 ? -32.033 -2.727 41.892 1.00 97.94 122 ARG A N 1
ATOM 1032 C CA . ARG A 1 122 ? -33.418 -2.233 41.929 1.00 97.94 122 ARG A CA 1
ATOM 1033 C C . ARG A 1 122 ? -34.391 -3.318 42.372 1.00 97.94 122 ARG A C 1
ATOM 1035 O O . ARG A 1 122 ? -35.202 -3.051 43.252 1.00 97.94 122 ARG A O 1
ATOM 1042 N N . PHE A 1 123 ? -34.263 -4.526 41.828 1.00 98.12 123 PHE A N 1
ATOM 1043 C CA . PHE A 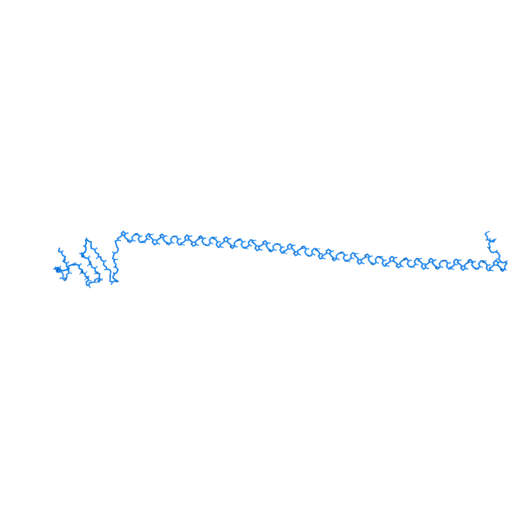1 123 ? -35.098 -5.663 42.204 1.00 98.12 123 PHE A CA 1
ATOM 1044 C C . PHE A 1 123 ? -34.946 -6.028 43.689 1.00 98.12 123 PHE A C 1
ATOM 1046 O O . PHE A 1 123 ? -35.934 -6.201 44.400 1.00 98.12 123 PHE A O 1
ATOM 1053 N N . LEU A 1 124 ? -33.711 -6.082 44.197 1.00 98.12 124 LEU A N 1
ATOM 1054 C CA . LEU A 1 124 ? -33.459 -6.351 45.617 1.00 98.12 124 LEU A CA 1
ATOM 1055 C C . LEU A 1 124 ? -34.036 -5.257 46.521 1.00 98.12 124 LEU A C 1
ATOM 1057 O O . LEU A 1 124 ? -34.591 -5.554 47.580 1.00 98.12 124 LEU A O 1
ATOM 1061 N N . LYS A 1 125 ? -33.927 -3.992 46.107 1.00 97.19 125 LYS A N 1
ATOM 1062 C CA . LYS A 1 125 ? -34.494 -2.857 46.838 1.00 97.19 125 LYS A CA 1
ATOM 1063 C C . LYS A 1 125 ? -36.022 -2.900 46.867 1.00 97.19 125 LYS A C 1
ATOM 1065 O O . LYS A 1 125 ? -36.610 -2.610 47.905 1.00 97.19 125 LYS A O 1
ATOM 1070 N N . GLU A 1 126 ? -36.653 -3.271 45.759 1.00 97.62 126 GLU A N 1
ATOM 1071 C CA . GLU A 1 126 ? -38.102 -3.455 45.673 1.00 97.62 126 GLU A CA 1
ATOM 1072 C C . GLU A 1 126 ? -38.569 -4.571 46.613 1.00 97.62 126 GLU A C 1
ATOM 1074 O O . GLU A 1 126 ? -39.415 -4.326 47.469 1.00 97.62 126 GLU A O 1
ATOM 1079 N N . GLN A 1 127 ? -37.915 -5.737 46.588 1.00 97.31 127 GLN A N 1
ATOM 1080 C CA . GLN A 1 127 ? -38.230 -6.835 47.506 1.00 97.31 127 GLN A CA 1
ATOM 1081 C C . GLN A 1 127 ? -38.051 -6.439 48.984 1.00 97.31 127 GLN A C 1
ATOM 1083 O O . GLN A 1 127 ? -38.835 -6.837 49.850 1.00 97.31 127 GLN A O 1
ATOM 1088 N N . ALA A 1 128 ? -37.008 -5.668 49.304 1.00 96.56 128 ALA A N 1
ATOM 1089 C CA . ALA A 1 128 ? -36.789 -5.168 50.659 1.00 96.56 128 ALA A CA 1
ATOM 1090 C C . ALA A 1 128 ? -37.899 -4.198 51.097 1.00 96.56 128 ALA A C 1
ATOM 1092 O O . ALA A 1 128 ? -38.365 -4.284 52.235 1.00 96.56 128 ALA A O 1
ATOM 1093 N N . ASN A 1 129 ? -38.350 -3.316 50.199 1.00 97.19 129 ASN A N 1
ATOM 1094 C CA . ASN A 1 129 ? -39.469 -2.413 50.456 1.00 97.19 129 ASN A CA 1
ATOM 1095 C C . ASN A 1 129 ? -40.776 -3.183 50.679 1.00 97.19 129 ASN A C 1
ATOM 1097 O O . ASN A 1 129 ? -41.452 -2.925 51.670 1.00 97.19 129 ASN A O 1
ATOM 1101 N N . GLU A 1 130 ? -41.096 -4.167 49.834 1.00 97.00 130 GLU A N 1
ATOM 1102 C CA . GLU A 1 130 ? -42.288 -5.013 49.998 1.00 97.00 130 GLU A CA 1
ATOM 1103 C C . GLU A 1 130 ? -42.297 -5.726 51.356 1.00 97.00 130 GLU A C 1
ATOM 1105 O O . GLU A 1 130 ? -43.310 -5.742 52.056 1.00 97.00 130 GLU A O 1
ATOM 1110 N N . ARG A 1 131 ? -41.155 -6.287 51.777 1.00 97.31 131 ARG A N 1
ATOM 1111 C CA . ARG A 1 131 ? -41.025 -6.918 53.101 1.00 97.31 131 ARG A CA 1
ATOM 1112 C C . ARG A 1 131 ? -41.230 -5.916 54.232 1.00 97.31 131 ARG A C 1
ATOM 1114 O O . ARG A 1 131 ? -41.915 -6.229 55.203 1.00 97.31 131 ARG A O 1
ATOM 1121 N N . ALA A 1 132 ? -40.663 -4.717 54.108 1.00 96.56 132 ALA A N 1
ATOM 1122 C CA . ALA A 1 132 ? -40.848 -3.659 55.094 1.00 96.56 132 ALA A CA 1
ATOM 1123 C C . ALA A 1 132 ? -42.316 -3.201 55.175 1.00 96.56 132 ALA A C 1
ATOM 1125 O O . ALA A 1 132 ? -42.813 -2.938 56.270 1.00 96.56 132 ALA A O 1
ATOM 1126 N N . GLU A 1 133 ? -43.028 -3.131 54.049 1.00 97.31 133 GLU A N 1
ATOM 1127 C CA . GLU A 1 133 ? -44.464 -2.831 54.011 1.00 97.31 133 GLU A CA 1
ATOM 1128 C C . GLU A 1 133 ? -45.302 -3.942 54.650 1.00 97.31 133 GLU A C 1
ATOM 1130 O O . GLU A 1 133 ? -46.162 -3.648 55.480 1.00 97.31 133 GLU A O 1
ATOM 1135 N N . GLN A 1 134 ? -45.014 -5.213 54.352 1.00 96.06 134 GLN A N 1
ATOM 1136 C CA . GLN A 1 134 ? -45.673 -6.355 54.997 1.00 96.06 134 GLN A CA 1
ATOM 1137 C C . GLN A 1 134 ? -45.476 -6.345 56.516 1.00 96.06 134 GLN A C 1
ATOM 1139 O O . GLN A 1 134 ? -46.430 -6.548 57.265 1.00 96.06 134 GLN A O 1
ATOM 1144 N N . GLU A 1 135 ? -44.257 -6.070 56.985 1.00 96.12 135 GLU A N 1
ATOM 1145 C CA . GLU A 1 135 ? -43.964 -5.975 58.416 1.00 96.12 135 GLU A CA 1
ATOM 1146 C C . GLU A 1 135 ? -44.713 -4.803 59.069 1.00 96.12 135 GLU A C 1
ATOM 1148 O O . GLU A 1 135 ? -45.250 -4.945 60.169 1.00 96.12 135 GLU A O 1
ATOM 1153 N N . ARG A 1 136 ? -44.797 -3.649 58.391 1.00 97.00 136 ARG A N 1
ATOM 1154 C CA . ARG A 1 136 ? -45.588 -2.499 58.861 1.00 97.00 136 ARG A CA 1
ATOM 1155 C C . ARG A 1 136 ? -47.073 -2.836 58.967 1.00 97.00 136 ARG A C 1
ATOM 1157 O O . ARG A 1 136 ? -47.667 -2.550 60.002 1.00 97.00 136 ARG A O 1
ATOM 1164 N N . LEU A 1 137 ? -47.643 -3.484 57.952 1.00 97.56 137 LEU A N 1
ATOM 1165 C CA . LEU A 1 137 ? -49.040 -3.930 57.955 1.00 97.56 137 LEU A CA 1
ATOM 1166 C C . LEU A 1 137 ? -49.314 -4.940 59.075 1.00 97.56 137 LEU A C 1
ATOM 1168 O O . LEU A 1 137 ? -50.345 -4.860 59.743 1.00 97.56 137 LEU A O 1
ATOM 1172 N N . LEU A 1 138 ? -48.389 -5.875 59.310 1.00 96.94 138 LEU A N 1
ATOM 1173 C CA . LEU A 1 138 ? -48.506 -6.846 60.397 1.00 96.94 138 LEU A CA 1
ATOM 1174 C C . LEU A 1 138 ? -48.515 -6.146 61.763 1.00 96.94 138 LEU A C 1
ATOM 1176 O O . LEU A 1 138 ? -49.409 -6.399 62.570 1.00 96.94 138 LEU A O 1
ATOM 1180 N N . LYS A 1 139 ? -47.577 -5.217 61.991 1.00 96.06 139 LYS A N 1
ATOM 1181 C CA . LYS A 1 139 ? -47.526 -4.404 63.216 1.00 96.06 139 LYS A CA 1
ATOM 1182 C C . LYS A 1 139 ? -48.803 -3.595 63.407 1.00 96.06 139 LYS A C 1
ATOM 1184 O O . LYS A 1 139 ? -49.330 -3.546 64.512 1.00 96.06 139 LYS A O 1
ATOM 1189 N N . GLU A 1 140 ? -49.328 -2.986 62.349 1.00 96.44 140 GLU A N 1
ATOM 1190 C CA . GLU A 1 140 ? -50.582 -2.233 62.408 1.00 96.44 140 GLU A CA 1
ATOM 1191 C C . GLU A 1 140 ? -51.770 -3.135 62.778 1.00 96.44 140 GLU A C 1
ATOM 1193 O O . GLU A 1 140 ? -52.561 -2.787 63.656 1.00 96.44 140 GLU A O 1
ATOM 1198 N N . GLN A 1 141 ? -51.862 -4.339 62.202 1.00 96.31 141 GLN A N 1
ATOM 1199 C CA . GLN A 1 141 ? -52.879 -5.315 62.599 1.00 96.31 141 GLN A CA 1
ATOM 1200 C C . GLN A 1 141 ? -52.753 -5.750 64.060 1.00 96.31 141 GLN A C 1
ATOM 1202 O O . GLN A 1 141 ? -53.767 -5.878 64.748 1.00 96.31 141 GLN A O 1
ATOM 1207 N N . GLU A 1 142 ? -51.539 -6.006 64.543 1.00 95.25 142 GLU A N 1
ATOM 1208 C CA . GLU A 1 142 ? -51.303 -6.346 65.948 1.00 95.25 142 GLU A CA 1
ATOM 1209 C C . GLU A 1 142 ? -51.714 -5.203 66.878 1.00 95.25 142 GLU A C 1
ATOM 1211 O O . GLU A 1 142 ? -52.411 -5.447 67.863 1.00 95.25 142 GLU A O 1
ATOM 1216 N N . GLN A 1 143 ? -51.376 -3.958 66.530 1.00 94.69 143 GLN A N 1
ATOM 1217 C CA . GLN A 1 143 ? -51.800 -2.765 67.269 1.00 94.69 143 GLN A CA 1
ATOM 1218 C C . GLN A 1 143 ? -53.328 -2.643 67.313 1.00 94.69 143 GLN A C 1
ATOM 1220 O O . GLN A 1 143 ? -53.901 -2.434 68.382 1.00 94.69 143 GLN A O 1
ATOM 1225 N N . LEU A 1 144 ? -54.014 -2.843 66.1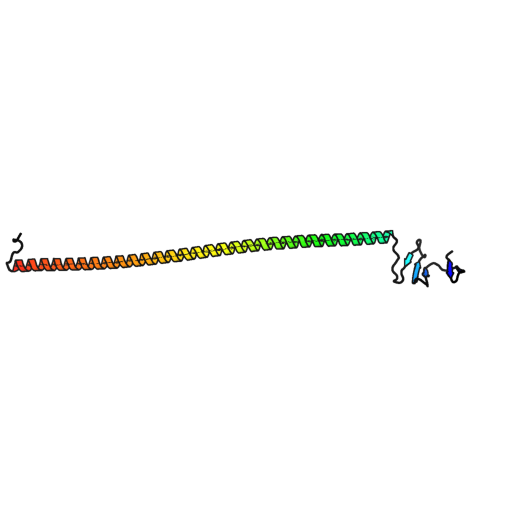85 1.00 95.88 144 LEU A N 1
ATOM 1226 C CA . LEU A 1 144 ? -55.480 -2.830 66.128 1.00 95.88 144 LEU A CA 1
ATOM 1227 C C . LEU A 1 144 ? -56.105 -3.939 66.988 1.00 95.88 144 LEU A C 1
ATOM 1229 O O . LEU A 1 144 ? -57.073 -3.693 67.715 1.00 95.88 144 LEU A O 1
ATOM 1233 N N . LYS A 1 145 ? -55.548 -5.157 66.951 1.00 95.94 145 LYS A N 1
ATOM 1234 C CA . LYS A 1 145 ? -55.988 -6.275 67.805 1.00 95.94 145 LYS A CA 1
ATOM 1235 C C . LYS A 1 145 ? -55.787 -5.958 69.285 1.00 95.94 145 LYS A C 1
ATOM 1237 O O . LYS A 1 145 ? -56.699 -6.191 70.076 1.00 95.94 145 LYS A O 1
ATOM 1242 N N . TYR A 1 146 ? -54.635 -5.396 69.648 1.00 92.25 146 TYR A N 1
ATOM 1243 C CA . TYR A 1 146 ? -54.327 -4.977 71.013 1.00 92.25 146 TYR A CA 1
ATOM 1244 C C . TYR A 1 146 ? -55.318 -3.915 71.511 1.00 92.25 146 TYR A C 1
ATOM 1246 O O . TYR A 1 146 ? -55.938 -4.097 72.557 1.00 92.25 146 TYR A O 1
ATOM 1254 N N . GLN A 1 147 ? -55.568 -2.868 70.719 1.00 93.56 147 GLN A N 1
ATOM 1255 C CA . GLN A 1 147 ? -56.556 -1.828 71.039 1.00 93.56 147 GLN A CA 1
ATOM 1256 C C . GLN A 1 147 ? -57.977 -2.390 71.202 1.00 93.56 147 GLN A C 1
ATOM 1258 O O . GLN A 1 147 ? -58.721 -2.012 72.113 1.00 93.56 147 GLN A O 1
ATOM 1263 N N . THR A 1 148 ? -58.355 -3.337 70.343 1.00 94.88 148 THR A N 1
ATOM 1264 C CA . THR A 1 148 ? -59.649 -4.026 70.432 1.00 94.88 148 THR A CA 1
ATOM 1265 C C . THR A 1 148 ? -59.758 -4.838 71.725 1.00 94.88 148 THR A C 1
ATOM 1267 O O . THR A 1 148 ? -60.778 -4.764 72.412 1.00 94.88 148 THR A O 1
ATOM 1270 N N . LEU A 1 149 ? -58.709 -5.579 72.094 1.00 92.00 149 LEU A N 1
ATOM 1271 C CA . LEU A 1 149 ? -58.664 -6.367 73.327 1.00 92.00 149 LEU A CA 1
ATOM 1272 C C . LEU A 1 149 ? -58.769 -5.477 74.573 1.00 92.00 149 LEU A C 1
ATOM 1274 O O . LEU A 1 149 ? -59.576 -5.772 75.455 1.00 92.00 149 LEU A O 1
ATOM 1278 N N . LEU A 1 150 ? -58.019 -4.368 74.623 1.00 89.25 150 LEU A N 1
ATOM 1279 C CA . LEU A 1 150 ? -58.113 -3.377 75.703 1.00 89.25 150 LEU A CA 1
ATOM 1280 C C . LEU A 1 150 ? -59.549 -2.860 75.862 1.00 89.25 150 LEU A C 1
ATOM 1282 O O . LEU A 1 150 ? -60.083 -2.811 76.971 1.00 89.25 150 LEU A O 1
ATOM 1286 N N . SER A 1 151 ? -60.204 -2.540 74.744 1.00 88.94 151 SER A N 1
ATOM 1287 C CA . SER A 1 151 ? -61.591 -2.062 74.731 1.00 88.94 151 SER A CA 1
ATOM 1288 C C . SER A 1 151 ? -62.575 -3.114 75.264 1.00 88.94 151 SER A C 1
ATOM 1290 O O . SER A 1 151 ? -63.475 -2.788 76.039 1.00 88.94 151 SER A O 1
ATOM 1292 N N . GLN A 1 152 ? -62.395 -4.388 74.899 1.00 90.00 152 GLN A N 1
ATOM 1293 C CA . GLN A 1 152 ? -63.222 -5.497 75.391 1.00 90.00 152 GLN A CA 1
ATOM 1294 C C . GLN A 1 152 ? -63.017 -5.777 76.886 1.00 90.00 152 GLN A C 1
ATOM 1296 O O . GLN A 1 152 ? -63.990 -6.053 77.589 1.00 90.00 152 GLN A O 1
ATOM 1301 N N . LEU A 1 153 ? -61.777 -5.710 77.380 1.00 87.75 153 LEU A N 1
ATOM 1302 C CA . LEU A 1 153 ? -61.469 -5.888 78.802 1.00 87.75 153 LEU A CA 1
ATOM 1303 C C . LEU A 1 153 ? -62.095 -4.773 79.646 1.00 87.75 153 LEU A C 1
ATOM 1305 O O . LEU A 1 153 ? -62.769 -5.064 80.637 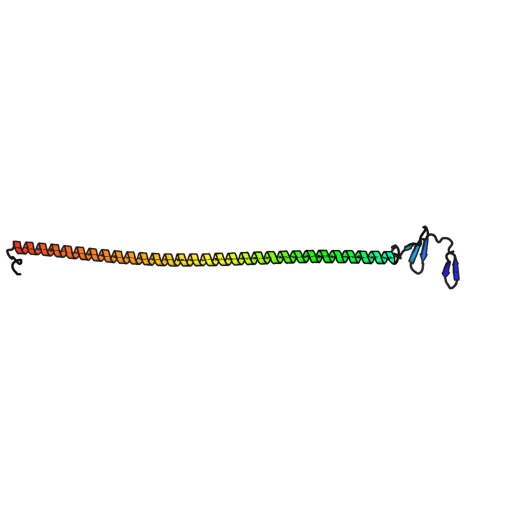1.00 87.75 153 LEU A O 1
ATOM 1309 N N . LYS A 1 154 ? -61.998 -3.522 79.178 1.00 87.00 154 LYS A N 1
ATOM 1310 C CA . LYS A 1 154 ? -62.664 -2.371 79.798 1.00 87.00 154 LYS A CA 1
ATOM 1311 C C . LYS A 1 154 ? -64.186 -2.538 79.842 1.00 87.00 154 LYS A C 1
ATOM 1313 O O . LYS A 1 154 ? -64.796 -2.312 80.883 1.00 87.00 154 LYS A O 1
ATOM 1318 N N . ALA A 1 155 ? -64.806 -2.996 78.750 1.00 85.38 155 ALA A N 1
ATOM 1319 C CA . ALA A 1 155 ? -66.248 -3.264 78.701 1.00 85.38 155 ALA A CA 1
ATOM 1320 C C . ALA A 1 155 ? -66.694 -4.382 79.665 1.00 85.38 155 ALA A C 1
ATOM 1322 O O . ALA A 1 155 ? -67.833 -4.380 80.128 1.00 85.38 155 ALA A O 1
ATOM 1323 N N . LYS A 1 156 ? -65.799 -5.322 79.992 1.00 85.81 156 LYS A N 1
ATOM 1324 C CA . LYS A 1 156 ? -66.021 -6.383 80.989 1.00 85.81 156 LYS A CA 1
ATOM 1325 C C . LYS A 1 156 ? -65.684 -5.959 82.429 1.00 85.81 156 LYS A C 1
ATOM 1327 O O . LYS A 1 156 ? -65.765 -6.795 83.324 1.00 85.81 156 LYS A O 1
ATOM 1332 N N . GLY A 1 157 ? -65.332 -4.691 82.662 1.00 77.06 157 GLY A N 1
ATOM 1333 C CA . GLY A 1 157 ? -65.063 -4.137 83.994 1.00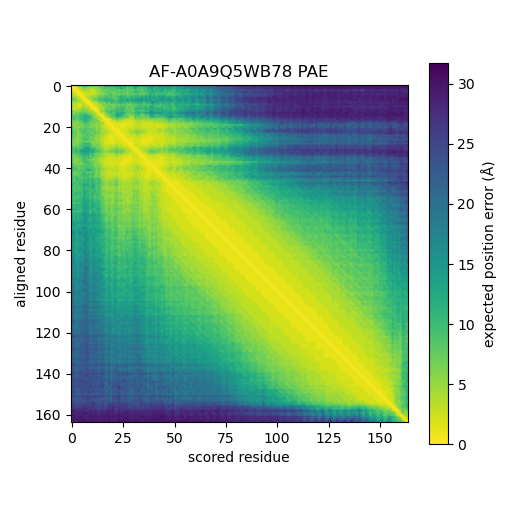 77.06 157 GLY A CA 1
ATOM 1334 C C . GLY A 1 157 ? -63.663 -4.422 84.550 1.00 77.06 157 GLY A C 1
ATOM 1335 O O . GLY A 1 157 ? -63.436 -4.195 85.735 1.00 77.06 157 GLY A O 1
ATOM 1336 N N . ILE A 1 158 ? -62.730 -4.912 83.725 1.00 70.44 158 ILE A N 1
ATOM 1337 C CA . ILE A 1 158 ? -61.327 -5.132 84.100 1.00 70.44 158 ILE A CA 1
ATOM 1338 C C . ILE A 1 158 ? -60.516 -3.963 83.536 1.00 70.44 158 ILE A C 1
ATOM 1340 O O . ILE A 1 158 ? -60.192 -3.947 82.347 1.00 70.44 158 ILE A O 1
ATOM 1344 N N . ASP A 1 159 ? -60.225 -2.966 84.375 1.00 66.06 159 ASP A N 1
ATOM 1345 C CA . ASP A 1 159 ? -59.419 -1.813 83.971 1.00 66.06 159 ASP A CA 1
ATOM 1346 C C . ASP A 1 159 ? -57.931 -2.059 84.255 1.00 66.06 159 ASP A C 1
ATOM 1348 O O . ASP A 1 159 ? -57.443 -1.922 85.373 1.00 66.06 159 ASP A O 1
ATOM 1352 N N . ILE A 1 160 ? -57.215 -2.474 83.214 1.00 63.78 160 ILE A N 1
ATOM 1353 C CA . ILE A 1 160 ? -55.769 -2.737 83.236 1.00 63.78 160 ILE A CA 1
ATOM 1354 C C . ILE A 1 160 ? -54.925 -1.477 83.002 1.00 63.78 160 ILE A C 1
ATOM 1356 O O . ILE A 1 160 ? -53.704 -1.555 83.082 1.00 63.78 160 ILE A O 1
ATOM 1360 N N . THR A 1 161 ? -55.541 -0.312 82.760 1.00 60.03 161 THR A N 1
ATOM 1361 C CA . THR A 1 161 ? -54.799 0.960 82.645 1.00 60.03 161 THR A CA 1
ATOM 1362 C C . THR A 1 161 ? -54.389 1.553 83.998 1.00 60.03 161 THR A C 1
ATOM 1364 O O . THR A 1 161 ? -53.654 2.531 84.034 1.00 60.03 161 THR A O 1
ATOM 1367 N N . ALA A 1 162 ? -54.808 0.933 85.108 1.00 53.88 162 ALA A N 1
ATOM 1368 C CA . ALA A 1 162 ? -54.472 1.326 86.479 1.00 53.88 162 ALA A CA 1
ATOM 1369 C C . ALA A 1 162 ? -53.310 0.520 87.110 1.00 53.88 162 ALA A C 1
ATOM 1371 O O . ALA A 1 162 ? -53.123 0.587 88.322 1.00 53.88 162 ALA A O 1
ATOM 1372 N N . LEU A 1 163 ? -52.569 -0.273 86.323 1.00 52.72 163 LEU A N 1
ATOM 1373 C CA . LEU A 1 163 ? -51.485 -1.161 86.787 1.00 52.72 163 LEU A CA 1
ATOM 1374 C C . LEU A 1 163 ? -50.062 -0.666 86.438 1.00 52.72 163 LEU A C 1
ATOM 1376 O O . LEU A 1 163 ? -49.146 -1.484 86.359 1.00 52.72 163 LEU A O 1
ATOM 1380 N N . GLU A 1 164 ? -49.871 0.642 86.239 1.00 43.97 164 GLU A N 1
ATOM 1381 C CA . GLU A 1 164 ? -48.525 1.252 86.269 1.00 43.97 164 GLU A CA 1
ATOM 1382 C C . GLU A 1 164 ? -47.998 1.404 87.703 1.00 43.97 164 GLU A C 1
ATOM 1384 O O . GLU A 1 164 ? -48.740 1.942 88.560 1.00 43.97 164 GLU A O 1
#

Sequence (164 aa):
EVSIRENNSFREVEDFATWTSPRLNIRFDMTGDELVIYYPDGSRFLSPVELSNYAEQERFLKEQERFLKEQANQRAEQERSLKEQANQRAEQERLLKEQAHQRAEQERFLKEQANQRAEQERFLKEQANERAEQERLLKEQEQLKYQTLLSQLKAKGIDITALE

Mean predicted aligned error: 11.98 Å

pLDDT: mean 90.92, std 11.01, range [43.97, 98.5]

Secondary structure (DSSP, 8-state):
--EEEETTEEEE-S--SEEE-TTT--EEE-SSSS-EEE-TTSPBPPPHHHHHHHHHHHHHHHHHHHHHHHHHHHHHHHHHHHHHHHHHHHHHHHHHHHHHHHHHHHHHHHHHHHHHHHHHHHHHHHHHHHHHHHHHHHHHHHHHHHHHHHHHHHHTT--GGG--

Organism: NCBI:txid1170768

Solvent-accessible surface area (backbone atoms only — not comparable to full-atom values): 9272 Å² total; per-residue (Å²): 140,56,69,48,81,51,95,96,40,74,45,77,54,92,73,62,48,62,43,66,40,89,88,73,50,32,35,39,35,47,77,58,100,56,83,44,43,24,45,72,88,67,47,71,66,69,52,77,66,55,48,49,53,50,55,50,50,54,49,52,52,54,50,52,50,49,53,53,51,50,53,52,50,54,50,53,51,52,51,49,52,53,51,51,54,51,49,54,51,53,51,52,52,50,52,50,52,50,52,54,48,54,51,53,50,51,51,50,52,53,52,50,53,51,49,54,51,53,51,52,52,51,52,54,52,50,54,53,49,54,52,52,49,52,52,50,53,50,51,50,51,52,51,52,51,51,55,50,51,54,53,53,37,45,76,71,72,49,72,74,88,76,74,123

Foldseek 3Di:
DDWDDDPNDTDDDPDVQWDADPVQRKIWHPVDPDIWIAHNVRHTDDDPVRVVVVVVVVVVVVVVVVVVVVVVVVVVVVVVVVVVVVVVVVVVVVVVVVVVVVVVVVVVVVVVVVVVVVVVVVVVVVVVVVVVVVVVVVVVVVVVVVVVVCVVCVVVVNNPVPPD

Radius of gyration: 62.03 Å; Cα contacts (8 Å, |Δi|>4): 72; chains: 1; bounding box: 118×27×161 Å